Protein AF-A0A6N3QZX4-F1 (afdb_monomer)

Sequence (83 aa):
MAVSINSQDEGNVRVISKSNEVQYIKATVFRIDNPSTPQENEVEIKSGDANHLVVMPPKFALPAGSSKTVRFVAMEPEQKEKN

Solvent-accessible surface area (backbone atoms only — not comparable to full-atom values): 5274 Å² total; per-residue (Å²): 139,89,82,70,66,47,100,79,38,39,30,78,46,78,49,70,41,88,42,91,53,74,41,78,48,74,65,84,47,64,47,72,44,56,76,98,48,100,73,47,43,77,45,79,55,58,95,81,64,62,62,52,70,48,60,40,69,44,60,47,79,43,48,45,70,35,72,48,75,38,38,36,36,55,40,73,64,80,74,72,83,84,125

Radius of gyration: 15.81 Å; Cα contacts (8 Å, |Δi|>4): 142; chains: 1; bounding box: 53×26×37 Å

Nearest PDB structures (foldseek):
  3q48-assembly1_A  TM=6.649E-01  e=5.010E-02  Pseudomonas aeruginosa
  1z9l-assembly1_A  TM=7.265E-01  e=1.560E-01  Rattus norvegicus
  5dfk-assembly1_A  TM=5.701E-01  e=1.524E-02  Escherichia coli
  3gfu-assembly1_C  TM=5.197E-01  e=6.566E-02  Escherichia coli
  2msp-assembly1_A  TM=5.654E-01  e=1.738E-01  Ascaris suum

Structure (mmCIF, N/CA/C/O backbone):
data_AF-A0A6N3QZX4-F1
#
_entry.id   AF-A0A6N3QZX4-F1
#
loop_
_atom_site.group_PDB
_atom_site.id
_atom_site.type_symbol
_atom_site.label_atom_id
_atom_site.label_alt_id
_atom_site.label_comp_id
_atom_site.label_asym_id
_atom_site.label_entity_id
_atom_site.label_seq_id
_atom_site.pdbx_PDB_ins_code
_atom_site.Cartn_x
_atom_site.Cartn_y
_atom_site.Cartn_z
_atom_site.occupancy
_atom_site.B_iso_or_equiv
_atom_site.auth_seq_id
_atom_site.auth_comp_id
_atom_site.auth_asym_id
_atom_site.auth_atom_id
_atom_site.pdbx_PDB_model_num
ATOM 1 N N . MET A 1 1 ? 6.679 5.585 10.055 1.00 70.50 1 MET A N 1
ATOM 2 C CA . MET A 1 1 ? 6.403 6.660 9.074 1.00 70.50 1 MET A CA 1
ATOM 3 C C . MET A 1 1 ? 4.910 6.912 9.128 1.00 70.50 1 MET A C 1
ATOM 5 O O . MET A 1 1 ? 4.180 5.934 9.093 1.00 70.50 1 MET A O 1
ATOM 9 N N . ALA A 1 2 ? 4.466 8.156 9.292 1.00 82.00 2 ALA A N 1
ATOM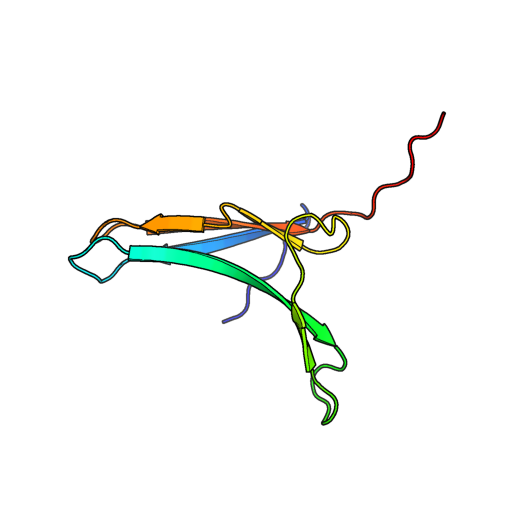 10 C CA . ALA A 1 2 ? 3.046 8.501 9.342 1.00 82.00 2 ALA A CA 1
ATOM 11 C C . ALA A 1 2 ? 2.739 9.502 8.227 1.00 82.00 2 ALA A C 1
ATOM 13 O O . ALA A 1 2 ? 3.571 10.358 7.925 1.00 82.00 2 ALA A O 1
ATOM 14 N N . VAL A 1 3 ? 1.569 9.366 7.612 1.00 84.00 3 VAL A N 1
ATOM 15 C CA . VAL A 1 3 ? 1.072 10.265 6.568 1.00 84.00 3 VAL A CA 1
ATOM 16 C C . VAL A 1 3 ? -0.305 10.713 7.015 1.00 84.00 3 VAL A C 1
ATOM 18 O O . VAL A 1 3 ? -1.166 9.875 7.267 1.00 84.00 3 VAL A O 1
ATOM 21 N N . SER A 1 4 ? -0.497 12.019 7.159 1.00 84.06 4 SER A N 1
ATOM 22 C CA . SER A 1 4 ? -1.808 12.594 7.432 1.00 84.06 4 SER A CA 1
ATOM 23 C C . SER A 1 4 ? -2.539 12.882 6.126 1.00 84.06 4 SER A C 1
ATOM 25 O O . SER A 1 4 ? -1.926 13.192 5.102 1.00 84.06 4 SER A O 1
ATOM 27 N N . ILE A 1 5 ? -3.861 12.794 6.184 1.00 84.06 5 ILE A N 1
ATOM 28 C CA . ILE A 1 5 ? -4.752 13.290 5.142 1.00 84.06 5 ILE A CA 1
ATOM 29 C C . ILE A 1 5 ? -4.945 14.791 5.389 1.00 84.06 5 ILE A C 1
ATOM 31 O O . ILE A 1 5 ? -5.060 15.224 6.538 1.00 84.06 5 ILE A O 1
ATOM 35 N N . ASN A 1 6 ? -4.866 15.597 4.333 1.00 83.38 6 ASN A N 1
ATOM 36 C CA . ASN A 1 6 ? -5.031 17.044 4.430 1.00 83.38 6 ASN A CA 1
ATOM 37 C C . ASN A 1 6 ? -6.519 17.436 4.533 1.00 83.38 6 ASN A C 1
ATOM 39 O O . ASN A 1 6 ? -7.409 16.595 4.502 1.00 83.38 6 ASN A O 1
ATOM 43 N N . SER A 1 7 ? -6.800 18.737 4.616 1.00 79.19 7 SER A N 1
ATOM 44 C CA . SER A 1 7 ? -8.171 19.267 4.673 1.00 79.19 7 SER A CA 1
ATOM 45 C C . SER A 1 7 ? -8.990 19.076 3.386 1.00 79.19 7 SER A C 1
ATOM 47 O O . SER A 1 7 ? -10.120 19.543 3.327 1.00 79.19 7 SER A O 1
ATOM 49 N N . GLN A 1 8 ? -8.407 18.491 2.338 1.00 81.25 8 GLN A N 1
ATOM 50 C CA . GLN A 1 8 ? -9.066 18.146 1.074 1.00 81.25 8 GLN A CA 1
ATOM 51 C C . GLN A 1 8 ? -9.283 16.632 0.954 1.00 81.25 8 GLN A C 1
ATOM 53 O O . GLN A 1 8 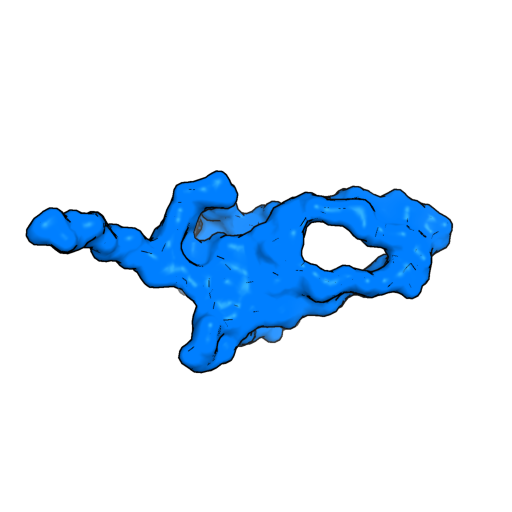? -9.467 16.132 -0.151 1.00 81.25 8 GLN A O 1
ATOM 58 N N . ASP A 1 9 ? -9.187 15.899 2.066 1.00 85.31 9 ASP A N 1
ATOM 59 C CA . ASP A 1 9 ? -9.334 14.446 2.115 1.00 85.31 9 ASP A CA 1
ATOM 60 C C . ASP A 1 9 ? -8.297 13.682 1.275 1.00 85.31 9 ASP A C 1
ATOM 62 O O . ASP A 1 9 ? -8.482 12.514 0.932 1.00 85.31 9 ASP A O 1
ATOM 66 N N . GLU A 1 10 ? -7.141 14.303 1.004 1.00 87.19 10 GLU A N 1
ATOM 67 C CA . GLU A 1 10 ? -6.061 13.717 0.213 1.00 87.19 10 GLU A CA 1
ATOM 68 C C . GLU A 1 10 ? -4.746 13.539 0.990 1.00 87.19 10 GLU A C 1
ATOM 70 O O . GLU A 1 10 ? -4.313 14.388 1.771 1.00 87.19 10 GLU A O 1
ATOM 75 N N . GLY A 1 11 ? -4.050 12.438 0.706 1.00 90.19 11 GLY A N 1
ATOM 76 C CA . GLY A 1 11 ? -2.682 12.164 1.149 1.00 90.19 11 GLY A CA 1
ATOM 77 C C . GLY A 1 11 ? -1.850 11.559 0.018 1.00 90.19 11 GLY A C 1
ATOM 78 O O . GLY A 1 11 ? -2.392 10.971 -0.915 1.00 90.19 11 GLY A O 1
ATOM 79 N N . ASN A 1 12 ? -0.523 11.689 0.070 1.00 92.69 12 ASN A N 1
ATOM 80 C CA . ASN A 1 12 ? 0.362 11.156 -0.970 1.00 92.69 12 ASN A CA 1
ATOM 81 C C . ASN A 1 12 ? 1.613 10.502 -0.379 1.00 92.69 12 ASN A C 1
ATOM 83 O O . ASN A 1 12 ? 2.249 11.047 0.522 1.00 92.69 12 ASN A O 1
ATOM 87 N N . VAL A 1 13 ? 2.014 9.370 -0.958 1.00 93.44 13 VAL A N 1
ATOM 88 C CA . VAL A 1 13 ? 3.295 8.702 -0.690 1.00 93.44 13 VAL A CA 1
ATOM 89 C C . VAL A 1 13 ? 4.058 8.543 -1.994 1.00 93.44 13 VAL A C 1
ATOM 91 O O . VAL A 1 13 ? 3.493 8.152 -3.013 1.00 93.44 13 VAL A O 1
ATOM 94 N N . ARG A 1 14 ? 5.367 8.809 -1.975 1.00 95.44 14 ARG A N 1
ATOM 95 C CA . ARG A 1 14 ? 6.250 8.522 -3.108 1.00 95.44 14 ARG A CA 1
ATOM 96 C C . ARG A 1 14 ? 6.962 7.192 -2.886 1.00 95.44 14 ARG 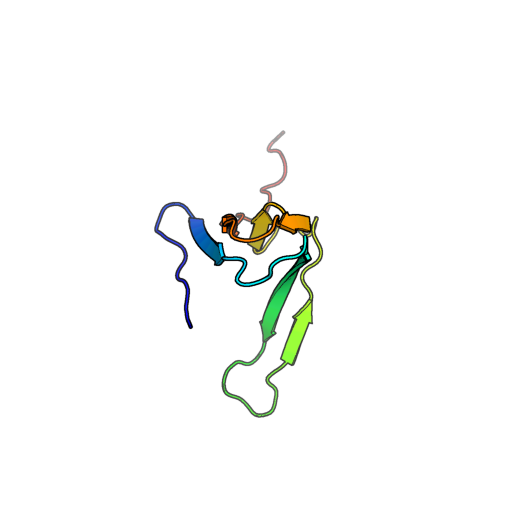A C 1
ATOM 98 O O . ARG A 1 14 ? 7.746 7.058 -1.952 1.00 95.44 14 ARG A O 1
ATOM 105 N N . VAL A 1 15 ? 6.729 6.239 -3.781 1.00 95.88 15 VAL A N 1
ATOM 106 C CA . VAL A 1 15 ? 7.455 4.967 -3.838 1.00 95.88 15 VAL A CA 1
ATOM 107 C C . VAL A 1 15 ? 8.641 5.141 -4.780 1.00 95.88 15 VAL A C 1
ATOM 109 O O . VAL A 1 15 ? 8.460 5.560 -5.923 1.00 95.88 15 VAL A O 1
ATOM 112 N N . ILE A 1 16 ? 9.853 4.857 -4.303 1.00 96.94 16 ILE A N 1
ATOM 113 C CA . ILE A 1 16 ? 11.106 5.041 -5.049 1.00 96.94 16 ILE A CA 1
ATOM 114 C C . ILE A 1 16 ? 11.763 3.675 -5.236 1.00 96.94 16 ILE A C 1
ATOM 116 O O . ILE A 1 16 ? 12.061 2.998 -4.252 1.00 96.94 16 ILE A O 1
ATOM 120 N N . SER A 1 17 ? 12.008 3.279 -6.485 1.00 97.12 17 SER A N 1
ATOM 121 C CA . SER A 1 17 ? 12.748 2.058 -6.790 1.00 97.12 17 SER A CA 1
ATOM 122 C C . SER A 1 17 ? 14.240 2.291 -6.600 1.00 97.12 17 SER A C 1
ATOM 124 O O . SER A 1 17 ? 14.829 3.180 -7.213 1.00 97.12 17 SER A O 1
ATOM 126 N N . LYS A 1 18 ? 14.853 1.454 -5.764 1.00 96.62 18 LYS A N 1
ATOM 127 C CA . LYS A 1 18 ? 16.313 1.310 -5.660 1.00 96.62 18 LYS A CA 1
ATOM 128 C C . LYS A 1 18 ? 16.817 0.041 -6.359 1.00 96.62 18 LYS A C 1
ATOM 130 O O . LYS A 1 18 ? 17.960 -0.350 -6.156 1.00 96.62 18 LYS A O 1
ATOM 135 N N . SER A 1 19 ? 15.950 -0.621 -7.127 1.00 95.94 19 SER A N 1
ATOM 136 C CA . SER A 1 19 ? 16.286 -1.818 -7.897 1.00 95.94 19 SER A CA 1
ATOM 137 C C . SER A 1 19 ? 16.764 -1.450 -9.302 1.00 95.94 19 SER A C 1
ATOM 139 O O . SER A 1 19 ? 16.363 -0.420 -9.854 1.00 95.94 19 SER A O 1
ATOM 141 N N . ASN A 1 20 ? 17.559 -2.344 -9.891 1.00 96.25 20 ASN A N 1
ATOM 142 C CA . ASN A 1 20 ? 17.937 -2.317 -11.306 1.00 96.25 20 ASN A CA 1
ATOM 143 C C . ASN A 1 20 ? 16.931 -3.068 -12.199 1.00 96.25 20 ASN A C 1
ATOM 145 O O . ASN A 1 20 ? 17.078 -3.080 -13.417 1.00 96.25 20 ASN A O 1
ATOM 149 N N . GLU A 1 21 ? 15.898 -3.670 -11.606 1.00 97.25 21 GLU A N 1
ATOM 150 C CA . GLU A 1 21 ? 14.835 -4.404 -12.296 1.00 97.25 21 GLU A CA 1
ATOM 151 C C . GLU A 1 21 ? 13.470 -3.724 -12.119 1.00 97.25 21 GLU A C 1
ATOM 153 O O . GLU A 1 21 ? 13.249 -2.949 -11.181 1.00 97.25 21 GLU A O 1
ATOM 158 N N . VAL A 1 22 ? 12.530 -4.034 -13.018 1.00 97.75 22 VAL A N 1
ATOM 159 C CA . VAL A 1 22 ? 11.130 -3.602 -12.899 1.00 97.75 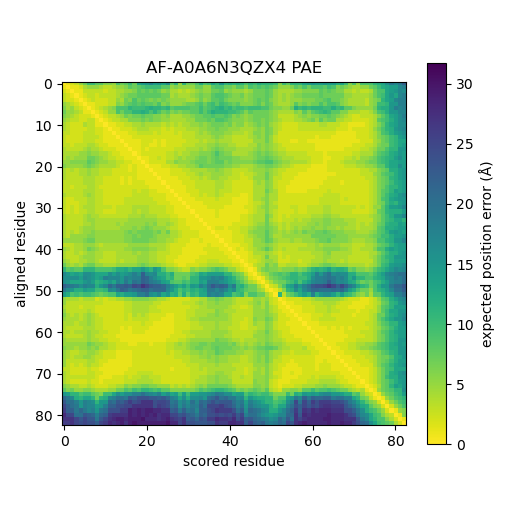22 VAL A CA 1
ATOM 160 C C . VAL A 1 22 ? 10.454 -4.367 -11.762 1.00 97.75 22 VAL A C 1
ATOM 162 O O . VAL A 1 22 ? 10.499 -5.592 -11.714 1.00 97.75 22 VAL A O 1
ATOM 165 N N . GLN A 1 23 ? 9.768 -3.645 -10.879 1.00 97.81 23 GLN A N 1
ATOM 166 C CA . GLN A 1 23 ? 8.983 -4.219 -9.787 1.00 97.81 23 GLN A CA 1
ATOM 167 C C . GLN A 1 23 ? 7.489 -4.025 -10.038 1.00 97.81 23 GLN A C 1
ATOM 169 O O . GLN A 1 23 ? 7.078 -3.043 -10.650 1.00 97.81 23 GLN A O 1
ATOM 174 N N . TYR A 1 24 ? 6.660 -4.931 -9.528 1.00 97.56 24 TYR A N 1
ATOM 175 C CA . TYR A 1 24 ? 5.204 -4.807 -9.581 1.00 97.56 24 TYR A CA 1
ATOM 176 C C . TYR A 1 24 ? 4.672 -4.629 -8.167 1.00 97.56 24 TYR A C 1
ATOM 178 O O . TYR A 1 24 ? 4.860 -5.487 -7.309 1.00 97.56 24 TYR A O 1
ATOM 186 N N . ILE A 1 25 ? 4.029 -3.493 -7.921 1.00 96.56 25 ILE A N 1
ATOM 187 C CA . ILE A 1 25 ? 3.577 -3.078 -6.597 1.00 96.56 25 ILE A CA 1
ATOM 188 C C . ILE A 1 25 ? 2.061 -3.257 -6.511 1.00 96.56 25 ILE A C 1
ATOM 190 O O . ILE A 1 25 ? 1.342 -2.894 -7.444 1.00 96.56 25 ILE A O 1
ATOM 194 N N . LYS A 1 26 ? 1.577 -3.791 -5.383 1.00 94.81 26 LYS A N 1
ATOM 195 C CA . LYS A 1 26 ? 0.163 -3.791 -4.976 1.00 94.81 26 LYS A CA 1
ATOM 196 C C . LYS A 1 26 ? 0.045 -2.991 -3.682 1.00 94.81 26 LYS A C 1
ATOM 198 O O . LYS A 1 26 ? 0.795 -3.249 -2.747 1.00 94.81 26 LYS A O 1
ATOM 203 N N . ALA A 1 27 ? -0.903 -2.066 -3.628 1.00 91.25 27 ALA A N 1
ATOM 204 C CA . ALA A 1 27 ? -1.297 -1.395 -2.400 1.00 91.25 27 ALA A CA 1
ATOM 205 C C . ALA A 1 27 ? -2.545 -2.067 -1.809 1.00 91.25 27 ALA A C 1
ATOM 207 O O . ALA A 1 27 ? -3.473 -2.429 -2.535 1.00 91.25 27 ALA A O 1
ATOM 208 N N . THR A 1 28 ? -2.551 -2.233 -0.492 1.00 90.12 28 THR A N 1
ATOM 209 C CA . THR A 1 28 ? -3.670 -2.752 0.305 1.00 90.12 28 THR A CA 1
ATOM 210 C C . THR A 1 28 ? -3.898 -1.816 1.478 1.00 90.12 28 THR A C 1
ATOM 212 O O . THR A 1 28 ? -2.938 -1.263 2.015 1.00 90.12 28 THR A O 1
ATOM 215 N N . VAL A 1 29 ? -5.156 -1.630 1.862 1.00 87.81 29 VAL A N 1
ATOM 216 C CA . VAL A 1 29 ? -5.540 -0.766 2.979 1.00 87.81 29 VAL A CA 1
ATOM 217 C C . VAL A 1 29 ? -6.097 -1.641 4.084 1.00 87.81 29 VAL A C 1
ATOM 219 O O . VAL A 1 29 ? -6.921 -2.512 3.822 1.00 87.81 29 VAL A O 1
ATOM 222 N N . PHE A 1 30 ? -5.667 -1.376 5.310 1.00 90.00 30 PHE A N 1
ATOM 223 C CA . PHE A 1 30 ?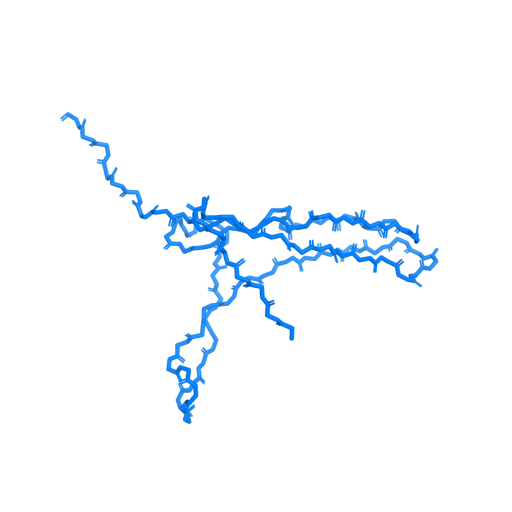 -6.220 -1.986 6.507 1.00 90.00 30 PHE A CA 1
ATOM 224 C C . PHE A 1 30 ? -6.739 -0.883 7.419 1.00 90.00 30 PHE A C 1
ATOM 226 O O . PHE A 1 30 ? -6.095 0.157 7.572 1.00 90.00 30 PHE A O 1
ATOM 233 N N . ARG A 1 31 ? -7.907 -1.108 8.016 1.00 88.69 31 ARG A N 1
ATOM 234 C CA . ARG A 1 31 ? -8.366 -0.336 9.167 1.00 88.69 31 ARG A CA 1
ATOM 235 C C . ARG A 1 31 ? -7.847 -1.023 10.424 1.00 88.69 31 ARG A C 1
ATOM 237 O O . ARG A 1 31 ? -7.927 -2.245 10.526 1.00 88.69 31 ARG A O 1
ATOM 244 N N . ILE A 1 32 ? -7.311 -0.233 11.344 1.00 91.56 32 ILE A N 1
ATOM 245 C CA . ILE A 1 32 ? -6.877 -0.710 12.655 1.00 91.56 32 ILE A CA 1
ATOM 246 C C . ILE A 1 32 ? -8.039 -0.507 13.626 1.00 91.56 32 ILE A C 1
ATOM 248 O O . ILE A 1 32 ? -8.402 0.641 13.896 1.00 91.56 32 ILE A O 1
ATOM 252 N N . ASP A 1 33 ? -8.615 -1.593 14.141 1.00 92.19 33 ASP A N 1
ATOM 253 C CA . ASP A 1 33 ? -9.630 -1.526 15.197 1.00 92.19 33 ASP A CA 1
ATOM 254 C C . ASP A 1 33 ? -8.964 -1.752 16.569 1.00 92.19 33 ASP A C 1
ATOM 256 O O . ASP A 1 33 ? -7.987 -2.487 16.690 1.00 92.19 33 ASP A O 1
ATOM 260 N N . ASN A 1 34 ? -9.486 -1.102 17.616 1.00 94.44 34 ASN A N 1
ATOM 261 C CA . ASN A 1 34 ? -8.935 -1.098 18.985 1.00 94.44 34 ASN A CA 1
ATOM 262 C C . ASN A 1 34 ? -7.436 -0.716 19.077 1.00 94.44 34 ASN A C 1
ATOM 264 O O . ASN A 1 34 ? -6.660 -1.443 19.711 1.00 94.44 34 ASN A O 1
ATOM 268 N N . PRO A 1 35 ? -7.010 0.412 18.477 1.00 94.38 35 PRO A N 1
ATOM 269 C CA . PRO A 1 35 ? -5.600 0.781 18.429 1.00 94.38 35 PRO A CA 1
ATOM 270 C C . PRO A 1 35 ? -5.011 0.951 19.832 1.00 94.38 35 PRO A C 1
ATOM 272 O O . PRO A 1 35 ? -5.652 1.503 20.727 1.00 94.38 35 PRO A O 1
ATOM 275 N N . SER A 1 36 ? -3.756 0.538 20.005 1.00 95.19 36 SER A N 1
ATOM 276 C CA . SER A 1 36 ? -3.007 0.616 21.268 1.00 95.19 36 SER A CA 1
ATOM 277 C C . SER A 1 36 ? -3.603 -0.223 22.407 1.00 95.19 36 SER A C 1
ATOM 279 O O . SER A 1 36 ? -3.406 0.090 23.583 1.00 95.19 36 SER A O 1
ATOM 281 N N . THR A 1 37 ? -4.314 -1.305 22.073 1.00 97.12 37 THR A N 1
ATOM 282 C CA . THR A 1 37 ? -4.860 -2.267 23.044 1.00 97.12 37 THR A CA 1
ATOM 283 C C . THR A 1 37 ? -4.412 -3.699 22.728 1.00 97.12 37 THR 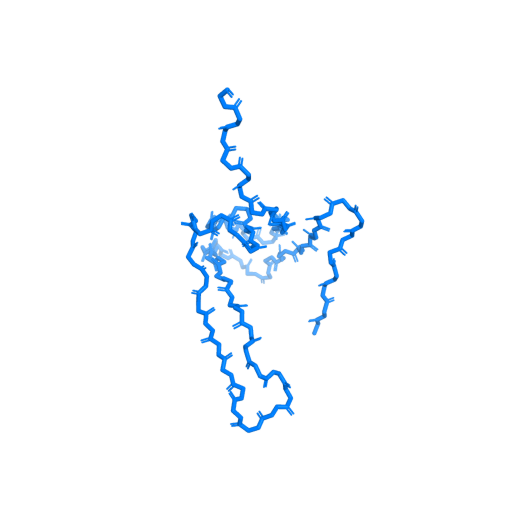A C 1
ATOM 285 O O . THR A 1 37 ? -4.052 -3.992 21.589 1.00 97.12 37 THR A O 1
ATOM 288 N N . PRO A 1 38 ? -4.480 -4.642 23.688 1.00 97.38 38 PRO A N 1
ATOM 289 C CA . PRO A 1 38 ? -4.250 -6.062 23.404 1.00 97.38 38 PRO A CA 1
ATOM 290 C C . PRO A 1 38 ? -5.246 -6.687 22.409 1.00 97.38 38 PRO A C 1
ATOM 292 O O . PRO A 1 38 ? -5.022 -7.805 21.954 1.00 97.38 38 PRO A O 1
ATOM 295 N N . GLN A 1 39 ? -6.354 -6.004 22.106 1.00 97.25 39 GLN A N 1
ATOM 296 C CA . GLN A 1 39 ? -7.380 -6.418 21.146 1.00 97.25 39 GLN A CA 1
ATOM 297 C C . GLN A 1 39 ? -7.215 -5.736 19.777 1.00 97.25 39 GLN A C 1
ATOM 299 O O . GLN A 1 39 ? -8.130 -5.813 18.953 1.00 97.25 39 GLN A O 1
ATOM 304 N N . GLU A 1 40 ? -6.088 -5.052 19.544 1.00 97.62 40 GLU A N 1
ATOM 305 C CA . GLU A 1 40 ? -5.772 -4.434 18.257 1.00 97.62 40 GLU A CA 1
ATOM 306 C C . GLU A 1 40 ? -5.803 -5.478 17.136 1.00 97.62 40 GLU A C 1
ATOM 308 O O . GLU A 1 40 ? -5.221 -6.561 17.257 1.00 97.62 40 GLU A O 1
ATOM 313 N N . ASN A 1 41 ? -6.502 -5.165 16.046 1.00 96.69 41 ASN A N 1
ATOM 314 C CA . ASN A 1 41 ? -6.528 -6.017 14.867 1.00 96.69 41 ASN A CA 1
ATOM 315 C C . ASN A 1 41 ? -6.587 -5.205 13.567 1.00 96.69 41 ASN A C 1
ATOM 317 O O . ASN A 1 41 ? -6.960 -4.031 13.545 1.00 96.69 41 ASN A O 1
ATOM 321 N N . GLU A 1 42 ? -6.200 -5.865 12.477 1.00 93.75 42 GLU A N 1
ATOM 322 C CA . GLU A 1 42 ? -6.236 -5.299 11.134 1.00 93.75 42 GLU A CA 1
ATOM 323 C C . GLU A 1 42 ? -7.403 -5.894 10.345 1.00 93.75 42 GLU A C 1
ATOM 325 O O . GLU A 1 42 ? -7.524 -7.114 10.203 1.00 93.75 42 GLU A O 1
ATOM 330 N N . VAL A 1 43 ? -8.242 -5.025 9.788 1.00 90.69 43 VAL A N 1
ATOM 331 C CA . VAL A 1 43 ? -9.346 -5.405 8.903 1.00 90.69 43 VAL A CA 1
ATOM 332 C C . VAL A 1 43 ? -9.048 -4.888 7.501 1.00 90.69 43 VAL A C 1
ATOM 334 O O . VAL A 1 43 ? -8.972 -3.677 7.285 1.00 90.69 43 VAL A O 1
ATOM 337 N N . GLU A 1 44 ? -8.860 -5.796 6.537 1.00 88.69 44 GLU A N 1
ATOM 338 C CA . GLU A 1 44 ? -8.601 -5.416 5.141 1.00 88.69 44 GLU A CA 1
ATOM 339 C C . GLU A 1 44 ? -9.812 -4.677 4.555 1.00 88.69 44 GLU A C 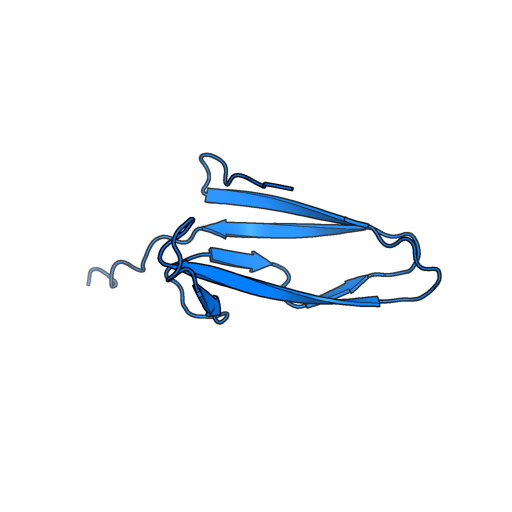1
ATOM 341 O O . GLU A 1 44 ? -10.934 -5.188 4.560 1.00 88.69 44 GLU A O 1
ATOM 346 N N . ILE A 1 45 ? -9.566 -3.492 3.998 1.00 84.19 45 ILE A N 1
ATOM 347 C CA . ILE A 1 45 ? -10.548 -2.712 3.251 1.00 84.19 45 ILE A CA 1
ATOM 348 C C . ILE A 1 45 ? -10.387 -3.037 1.768 1.00 84.19 45 ILE A C 1
ATOM 350 O O . ILE A 1 45 ? -9.340 -2.787 1.160 1.00 84.19 45 ILE A O 1
ATOM 354 N N . LYS A 1 46 ? -11.434 -3.604 1.165 1.00 76.31 46 LYS A N 1
ATOM 355 C CA . LYS A 1 46 ? -11.421 -3.988 -0.249 1.00 76.31 46 LYS A CA 1
ATOM 356 C C . LYS A 1 46 ? -11.743 -2.787 -1.135 1.00 76.31 46 LYS A C 1
ATOM 358 O O . LYS A 1 46 ? -12.597 -1.965 -0.818 1.00 76.31 46 LYS A O 1
ATOM 363 N N . SER A 1 47 ? -11.073 -2.696 -2.284 1.00 61.44 47 SER A N 1
ATOM 364 C CA . SER A 1 47 ? -11.366 -1.672 -3.293 1.00 61.44 47 SER A CA 1
ATOM 365 C C . SER A 1 47 ? -12.816 -1.808 -3.772 1.00 61.44 47 SER A C 1
ATOM 367 O O . SER A 1 47 ? -13.158 -2.822 -4.376 1.00 61.44 47 SER A O 1
ATOM 369 N N . GLY A 1 48 ? -13.649 -0.804 -3.490 1.00 57.88 48 GLY A N 1
ATOM 370 C CA . GLY A 1 48 ? -15.091 -0.818 -3.767 1.00 57.88 48 GLY A CA 1
ATOM 371 C C . GLY A 1 48 ? -15.968 -0.680 -2.518 1.00 57.88 48 GLY A C 1
ATOM 372 O O . GLY A 1 48 ? -17.119 -0.283 -2.651 1.00 57.88 48 GLY A O 1
ATOM 373 N N . ASP A 1 49 ? -15.426 -0.911 -1.315 1.00 62.44 49 ASP A N 1
ATOM 374 C CA . ASP A 1 49 ? -16.065 -0.452 -0.077 1.00 62.44 49 ASP A CA 1
ATOM 375 C C . ASP A 1 49 ? -15.883 1.068 0.018 1.00 62.44 49 ASP A C 1
ATOM 377 O O . ASP A 1 49 ? -14.875 1.573 0.519 1.00 62.44 49 ASP A O 1
ATOM 381 N N . ALA A 1 50 ? -16.846 1.804 -0.538 1.00 53.25 50 ALA A N 1
ATOM 382 C CA . ALA A 1 50 ? -16.793 3.247 -0.769 1.00 53.25 50 ALA A CA 1
ATOM 383 C C . ALA A 1 50 ? -16.712 4.123 0.501 1.00 53.25 50 ALA A C 1
ATOM 385 O O . ALA A 1 50 ? -16.672 5.342 0.408 1.00 53.25 50 ALA A O 1
ATOM 386 N N . ASN A 1 51 ? -16.652 3.527 1.691 1.00 60.66 51 ASN A N 1
ATOM 387 C CA . ASN A 1 5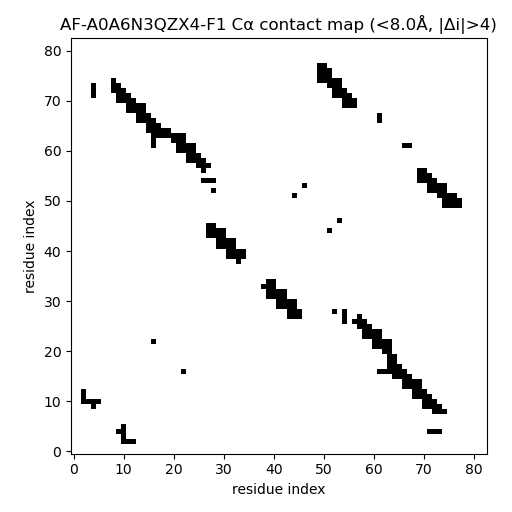1 ? -16.914 4.230 2.948 1.00 60.66 51 ASN A CA 1
ATOM 388 C C . ASN A 1 51 ? -15.670 4.590 3.776 1.00 60.66 51 ASN A C 1
ATOM 390 O O . ASN A 1 51 ? -15.823 4.976 4.935 1.00 60.66 51 ASN A O 1
ATOM 394 N N . HIS A 1 52 ? -14.447 4.427 3.253 1.00 72.50 52 HIS A N 1
ATOM 395 C CA . HIS A 1 52 ? -13.244 4.542 4.091 1.00 72.50 52 HIS A CA 1
ATOM 396 C C . HIS A 1 52 ? -12.079 5.307 3.446 1.00 72.50 52 HIS A C 1
ATOM 398 O O . HIS A 1 52 ? -11.872 6.482 3.733 1.00 72.50 52 HIS A O 1
ATOM 404 N N . LEU A 1 53 ? -11.270 4.643 2.620 1.00 82.62 53 LEU A N 1
ATOM 405 C CA . LEU A 1 53 ? -10.026 5.201 2.092 1.00 82.62 53 LEU A CA 1
ATOM 406 C C . LEU A 1 53 ? -9.661 4.489 0.793 1.00 82.62 53 LEU A C 1
ATOM 408 O O . LEU A 1 53 ? -9.480 3.271 0.773 1.00 82.62 53 LEU A O 1
ATOM 412 N N . VAL A 1 54 ? -9.520 5.246 -0.289 1.00 86.06 54 VAL A N 1
ATOM 413 C CA . VAL A 1 54 ? -9.135 4.722 -1.600 1.00 86.06 54 VAL A CA 1
ATOM 414 C C . VAL A 1 54 ? -7.666 5.004 -1.862 1.00 86.06 54 VAL A C 1
ATOM 416 O O . VAL A 1 54 ? -7.181 6.110 -1.634 1.00 86.06 54 VAL A O 1
ATOM 419 N N . VAL A 1 55 ? -6.960 3.999 -2.386 1.00 88.81 55 VAL A N 1
ATOM 420 C CA . VAL A 1 55 ? -5.558 4.114 -2.798 1.00 88.81 55 VAL A CA 1
ATOM 421 C C . VAL A 1 55 ? -5.439 3.984 -4.307 1.00 88.81 55 VAL A C 1
ATOM 423 O O . VAL A 1 55 ? -5.901 3.003 -4.891 1.00 88.81 55 VAL A O 1
ATOM 426 N N . MET A 1 56 ? -4.783 4.958 -4.941 1.00 90.62 56 MET A N 1
ATOM 427 C CA . MET A 1 56 ? -4.605 4.991 -6.389 1.00 90.62 56 MET A CA 1
ATOM 428 C C . MET A 1 56 ? -3.163 5.307 -6.818 1.00 90.62 56 MET A C 1
ATOM 430 O O . MET A 1 56 ? -2.569 6.262 -6.318 1.00 90.62 56 MET A O 1
ATOM 434 N N . PRO A 1 57 ? -2.613 4.587 -7.814 1.00 93.25 57 PRO A N 1
ATOM 435 C CA . PRO A 1 57 ? -3.152 3.351 -8.382 1.00 93.25 57 PRO A CA 1
ATOM 436 C C . PRO A 1 57 ? -3.014 2.172 -7.391 1.00 93.25 57 PRO A C 1
ATOM 438 O O . PRO A 1 57 ? -1.987 2.066 -6.719 1.00 93.25 57 PRO A O 1
ATOM 441 N N . PRO A 1 58 ? -3.988 1.243 -7.323 1.00 90.94 58 PRO A N 1
ATOM 442 C CA . PRO A 1 58 ? -3.932 0.100 -6.402 1.00 90.94 58 PRO A CA 1
ATOM 443 C C . PRO A 1 58 ? -2.893 -0.952 -6.822 1.00 90.94 58 PRO A C 1
ATOM 445 O O . PRO A 1 58 ? -2.438 -1.747 -6.000 1.00 90.94 58 PRO A O 1
ATOM 448 N N . LYS A 1 59 ? -2.512 -0.975 -8.106 1.00 94.94 59 LYS A N 1
ATOM 449 C CA . LYS A 1 59 ? -1.440 -1.810 -8.656 1.00 94.94 59 LYS A CA 1
ATOM 450 C C . LYS A 1 59 ? -0.709 -1.070 -9.765 1.00 94.94 59 LYS A C 1
ATOM 452 O O . LYS A 1 59 ? -1.348 -0.392 -10.568 1.00 94.94 59 LYS A O 1
ATOM 457 N N . PHE A 1 60 ? 0.609 -1.216 -9.837 1.00 96.62 60 PHE A N 1
ATOM 458 C CA . PHE A 1 60 ? 1.404 -0.591 -10.892 1.00 96.62 60 PHE A CA 1
ATOM 459 C C . PHE A 1 60 ? 2.777 -1.243 -11.054 1.00 96.62 60 PHE A C 1
ATOM 461 O O . PHE A 1 60 ? 3.348 -1.773 -10.103 1.00 96.62 60 PHE A O 1
ATOM 468 N N . ALA A 1 61 ? 3.329 -1.146 -12.264 1.00 97.56 61 ALA A N 1
ATOM 469 C CA . ALA A 1 61 ? 4.741 -1.409 -12.507 1.00 97.56 61 ALA A CA 1
ATOM 470 C C . ALA A 1 61 ? 5.582 -0.188 -12.102 1.00 97.56 61 ALA A C 1
ATOM 472 O O . ALA A 1 61 ? 5.216 0.961 -12.383 1.00 97.56 61 ALA A O 1
ATOM 473 N N . LEU A 1 62 ? 6.714 -0.447 -11.460 1.00 98.00 62 LEU A N 1
ATOM 474 C CA . LEU A 1 62 ? 7.698 0.528 -11.026 1.00 98.00 62 LEU A CA 1
ATOM 475 C C . LEU A 1 62 ? 9.048 0.191 -11.682 1.00 98.00 62 LEU A C 1
ATOM 477 O O . LEU A 1 62 ? 9.734 -0.731 -11.236 1.00 98.00 62 LEU A O 1
ATOM 481 N N . PRO A 1 63 ? 9.422 0.901 -12.758 1.00 98.06 63 PRO A N 1
ATOM 482 C CA . PRO A 1 63 ? 10.701 0.700 -13.432 1.00 98.06 63 PRO A CA 1
ATOM 483 C C . PRO A 1 63 ? 11.926 0.943 -12.540 1.00 98.06 63 PRO A C 1
ATOM 485 O O . PRO A 1 63 ? 11.857 1.678 -11.548 1.00 98.06 63 PRO A O 1
ATOM 488 N N . ALA A 1 64 ? 13.060 0.371 -12.947 1.00 97.69 64 ALA A N 1
ATOM 489 C CA . ALA A 1 64 ? 14.360 0.557 -12.311 1.00 97.69 64 ALA A CA 1
ATOM 490 C C . ALA A 1 64 ? 14.714 2.046 -12.145 1.00 97.69 64 ALA A C 1
ATOM 492 O O . ALA A 1 64 ? 14.502 2.846 -13.057 1.00 97.69 64 ALA A O 1
ATOM 493 N N . GLY A 1 65 ? 15.207 2.423 -10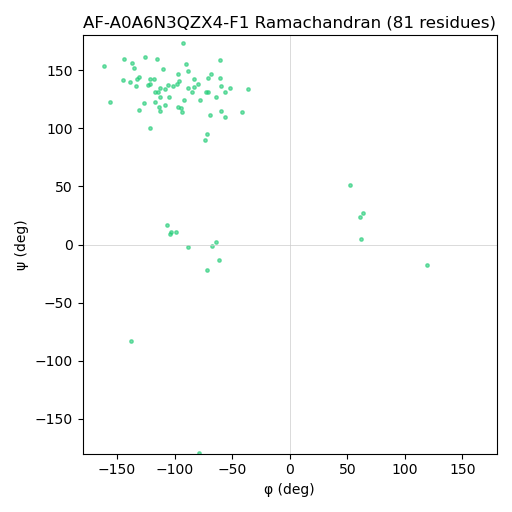.963 1.00 96.06 65 GLY A N 1
ATOM 494 C CA . GLY A 1 65 ? 15.601 3.803 -10.634 1.00 96.06 65 GLY A CA 1
ATOM 495 C C . GLY A 1 65 ? 14.483 4.861 -10.674 1.00 96.06 65 GLY A C 1
ATOM 496 O O . GLY A 1 65 ? 14.762 6.048 -10.508 1.00 96.06 65 GLY A O 1
ATOM 497 N N . SER A 1 66 ? 13.225 4.471 -10.904 1.00 97.25 66 SER A N 1
ATOM 498 C CA . SER A 1 66 ? 12.101 5.404 -11.041 1.00 97.25 66 SER A CA 1
ATOM 499 C C . SER A 1 66 ? 11.367 5.655 -9.719 1.00 97.25 66 SER A C 1
ATOM 501 O O . SER A 1 66 ? 11.616 5.008 -8.700 1.00 97.25 66 SER A O 1
ATOM 503 N N . SER A 1 67 ? 10.418 6.596 -9.729 1.00 96.81 67 SER A N 1
ATOM 504 C CA . SER A 1 67 ? 9.480 6.781 -8.620 1.00 96.81 67 SER A CA 1
ATOM 505 C C . SER A 1 67 ? 8.048 6.961 -9.114 1.00 96.81 67 SER A C 1
ATOM 507 O O . SER A 1 67 ? 7.824 7.465 -10.216 1.00 96.81 67 SER A O 1
ATOM 509 N N . LYS A 1 68 ? 7.076 6.572 -8.286 1.00 96.56 68 LYS A N 1
ATOM 510 C CA . LYS A 1 68 ? 5.648 6.822 -8.511 1.00 96.56 68 LYS A CA 1
ATOM 511 C C . LYS A 1 68 ? 4.989 7.364 -7.251 1.00 96.56 68 LYS A C 1
ATOM 513 O O . LYS A 1 68 ? 5.302 6.935 -6.142 1.00 96.56 68 LYS A O 1
ATOM 518 N N . THR A 1 69 ? 4.064 8.297 -7.443 1.00 96.25 69 THR A N 1
ATOM 519 C CA . THR A 1 69 ? 3.184 8.785 -6.380 1.00 96.25 69 THR A CA 1
ATOM 520 C C . THR A 1 69 ? 1.982 7.857 -6.258 1.00 96.25 69 THR A C 1
ATOM 522 O O . THR A 1 69 ? 1.350 7.525 -7.260 1.00 96.25 69 THR A O 1
ATOM 525 N N . VAL A 1 70 ? 1.686 7.459 -5.027 1.00 94.56 70 VAL A N 1
ATOM 526 C CA . VAL A 1 70 ? 0.482 6.741 -4.622 1.00 94.56 70 VAL A CA 1
ATOM 527 C C . VAL A 1 70 ? -0.371 7.716 -3.822 1.00 94.56 70 VAL A C 1
ATOM 529 O O . VAL A 1 70 ? 0.087 8.256 -2.812 1.00 94.56 70 VAL A O 1
ATOM 532 N N . ARG A 1 71 ? -1.584 7.966 -4.308 1.00 92.50 71 ARG A N 1
ATOM 533 C CA . ARG A 1 71 ? -2.550 8.890 -3.721 1.00 92.50 71 ARG A CA 1
ATOM 534 C C . ARG A 1 71 ? -3.525 8.132 -2.831 1.00 92.50 71 ARG A C 1
ATOM 536 O O . ARG A 1 71 ? -3.966 7.041 -3.180 1.00 92.50 71 ARG A O 1
ATOM 543 N N . PHE A 1 72 ? -3.862 8.749 -1.713 1.00 89.00 72 PHE A N 1
ATOM 544 C CA . PHE A 1 72 ? -4.846 8.314 -0.737 1.00 89.00 72 PHE A CA 1
ATOM 545 C C . PHE A 1 72 ? -5.977 9.334 -0.757 1.00 89.00 72 PHE A C 1
ATOM 547 O O . PHE A 1 72 ? -5.699 10.533 -0.733 1.00 89.00 72 PHE A O 1
ATOM 554 N N . VAL A 1 73 ? -7.220 8.873 -0.842 1.00 88.12 73 VAL A N 1
ATOM 555 C CA . VAL A 1 73 ? -8.410 9.730 -0.837 1.00 88.12 73 VAL A CA 1
ATOM 556 C C . VAL A 1 73 ? -9.393 9.175 0.181 1.00 88.12 73 VAL A C 1
ATOM 558 O O . VAL A 1 73 ? -9.839 8.036 0.025 1.00 88.12 73 VAL A O 1
ATOM 561 N N . ALA A 1 74 ? -9.691 9.932 1.234 1.00 83.44 74 ALA A N 1
ATOM 562 C CA . ALA A 1 74 ? -10.801 9.597 2.117 1.00 83.44 74 ALA A CA 1
ATOM 563 C C . ALA A 1 74 ? -12.105 9.900 1.371 1.00 83.44 74 ALA A C 1
ATOM 565 O O . ALA A 1 74 ? -12.238 10.945 0.740 1.00 83.44 74 ALA A O 1
ATOM 566 N N . MET A 1 75 ? -13.033 8.947 1.374 1.00 78.31 75 MET A N 1
ATOM 567 C CA . MET A 1 75 ? -14.336 9.125 0.735 1.00 78.31 75 MET A CA 1
ATOM 568 C C . MET A 1 75 ? -15.394 9.266 1.818 1.00 78.31 75 MET A C 1
ATOM 570 O O . MET A 1 75 ? -15.408 8.494 2.779 1.00 78.31 75 MET A O 1
ATOM 574 N N . GLU A 1 76 ? -16.270 10.254 1.663 1.00 66.88 76 GLU A N 1
ATOM 575 C CA . GLU A 1 76 ? -17.481 10.327 2.469 1.00 66.88 76 GLU A CA 1
ATOM 576 C C . GLU A 1 76 ? -18.428 9.178 2.089 1.00 66.88 76 GLU A C 1
ATOM 578 O O . GLU A 1 76 ? -18.468 8.774 0.922 1.00 66.88 76 GLU A O 1
ATOM 583 N N . PRO A 1 77 ? -19.206 8.646 3.047 1.00 58.09 77 PRO A N 1
ATOM 584 C CA . PRO A 1 77 ? -20.212 7.644 2.739 1.00 58.09 77 PRO A CA 1
ATOM 585 C C . PRO A 1 77 ? -21.230 8.201 1.740 1.00 58.09 77 PRO A C 1
ATOM 587 O O . PRO A 1 77 ? -21.709 9.327 1.890 1.00 58.09 77 PRO A O 1
ATOM 590 N N . GLU A 1 78 ? -21.591 7.394 0.741 1.00 53.53 78 GLU A N 1
ATOM 591 C CA . GLU A 1 78 ? -22.589 7.768 -0.260 1.00 53.53 78 GLU A CA 1
ATOM 592 C C . GLU A 1 78 ? -23.915 8.142 0.428 1.00 53.53 78 GLU A C 1
ATOM 594 O O . GLU A 1 78 ? -24.630 7.291 0.969 1.00 53.53 78 GLU A O 1
ATOM 599 N N . GLN A 1 79 ? -24.277 9.429 0.407 1.00 49.81 79 GLN A N 1
ATOM 600 C CA . GLN A 1 79 ? -25.658 9.818 0.665 1.00 49.81 79 GLN A CA 1
ATOM 601 C C . GLN A 1 79 ? -26.464 9.336 -0.537 1.00 49.81 79 GLN A C 1
ATOM 603 O O . GLN A 1 79 ? -26.269 9.840 -1.642 1.00 49.81 79 GLN A O 1
ATOM 608 N N . LYS A 1 80 ? -27.330 8.334 -0.321 1.00 49.59 80 LYS A N 1
ATOM 609 C CA . LYS A 1 80 ? -28.298 7.852 -1.318 1.00 49.59 80 LYS A CA 1
ATOM 610 C C . LYS A 1 80 ? -28.833 9.025 -2.135 1.00 49.59 80 LYS A C 1
ATOM 612 O O . LYS A 1 80 ? -29.226 10.036 -1.551 1.00 49.59 80 LYS A O 1
ATOM 617 N N . GLU A 1 81 ? -28.874 8.841 -3.450 1.00 45.50 81 GLU A N 1
ATOM 618 C CA . GLU A 1 81 ? -29.459 9.777 -4.405 1.00 45.50 81 GLU A CA 1
ATOM 619 C C . GLU A 1 81 ? -30.778 10.326 -3.835 1.00 45.50 81 GLU A C 1
ATOM 621 O O . GLU A 1 81 ? -31.720 9.571 -3.562 1.00 45.50 81 GLU A O 1
ATOM 626 N N . LYS A 1 82 ? -30.819 11.633 -3.547 1.00 52.12 82 LYS A N 1
ATOM 627 C CA . LYS A 1 82 ? -32.081 12.300 -3.227 1.00 52.12 82 LYS A CA 1
ATOM 628 C C . LYS A 1 82 ? -32.862 12.384 -4.534 1.00 52.12 82 LYS A C 1
ATOM 630 O O . LYS A 1 82 ? -32.615 13.290 -5.324 1.00 52.12 82 LYS A O 1
ATOM 635 N N . ASN A 1 83 ? -33.738 11.401 -4.741 1.00 43.22 83 ASN A N 1
ATOM 636 C CA . ASN A 1 83 ? -34.832 11.481 -5.710 1.00 43.22 83 ASN A CA 1
ATOM 637 C C . ASN A 1 83 ? -35.708 12.707 -5.442 1.00 43.22 83 ASN A C 1
ATOM 639 O O . ASN A 1 83 ? -35.934 13.011 -4.244 1.00 43.22 83 ASN A O 1
#

pLDDT: mean 85.54, std 14.74, range [43.22, 98.06]

Mean predicted aligned error: 6.46 Å

Foldseek 3Di:
DDWDQDPQQKTKDKDFAQDQAKDKDADWDWDWPPPPDPPTDTDTDDDPPQDAKDKPPRIDIDHHRGMDMIMIGGGHPDPPPPD

Organism: NCBI:txid754091

InterPro domains:
  IPR008962 PapD-like superfamily [SSF49354] (6-78)
  IPR013783 Immunoglobulin-like fold [G3DSA:2.60.40.10] (1-83)

Secondary structure (DSSP, 8-state):
------TTSEEEEEEE---SS-EEEE--EEEEESTTSTT-EEEEEPTT-TTSEEEESSEEEE-TT-EEEEEEEE---------